Protein AF-A0A352NGZ1-F1 (afdb_monomer)

Mean predicted aligned error: 4.57 Å

Secondary structure (DSSP, 8-state):
-HHHHGGGG-S-------TTS-HHHHHHHHHHHHS-TTS--------TT-HHHHHHHHHHHHTTT-HHHHHHHHHT-

Foldseek 3Di:
DVVVVCVVVDPDDDDDDDPPPCPVVVVVCCCVPPNDPPDDDDDDDDDPPCPLVSQLVVLVVVCVPDVPSSVVSNVVD

Radius of gyration: 14.55 Å; Cα contacts (8 Å, |Δi|>4): 29; chains: 1; bounding box: 27×36×34 Å

Solvent-accessible surface area (backbone atoms only — not comparable to full-atom values): 5093 Å² total; per-residue (Å²): 111,74,82,61,60,52,50,83,80,40,101,74,75,88,87,86,76,69,89,87,72,46,63,71,58,55,51,50,52,41,55,71,72,74,46,61,89,86,58,87,84,84,88,84,85,76,64,88,90,38,65,69,62,38,50,55,49,52,25,53,61,44,37,77,82,36,53,71,61,16,53,55,51,57,75,72,111

pLDDT: mean 89.96, std 6.73, range [57.44, 97.94]

Sequence (77 aa):
MERLNSVKAYPLTLLEAPSGFGKTTALRHFFDSQVSKAAQVVWHTFPVEQPGASWKAFCGLIGLFDPDSAERLTAAG

Structure (mmCIF, N/CA/C/O backbone):
data_AF-A0A352NGZ1-F1
#
_entry.id   AF-A0A352NGZ1-F1
#
loop_
_atom_site.group_PDB
_atom_site.id
_atom_site.type_symbol
_atom_site.label_atom_id
_atom_site.label_alt_id
_atom_site.label_comp_id
_atom_site.label_asym_id
_atom_site.label_entity_id
_atom_site.label_seq_id
_atom_site.pdbx_PDB_ins_code
_atom_site.Cartn_x
_atom_site.Cartn_y
_atom_site.Cartn_z
_atom_site.occupancy
_atom_site.B_iso_or_equiv
_atom_site.auth_seq_id
_atom_site.auth_comp_id
_atom_site.auth_asym_id
_atom_site.auth_atom_id
_atom_site.pdbx_PDB_model_num
ATOM 1 N N . MET A 1 1 ? -11.389 12.169 12.192 1.00 57.44 1 MET A N 1
ATOM 2 C CA . MET A 1 1 ? -11.192 10.705 12.069 1.00 57.44 1 MET A CA 1
ATOM 3 C C . MET A 1 1 ? -12.249 10.020 11.213 1.00 57.44 1 MET A C 1
ATOM 5 O O . MET A 1 1 ? -11.869 9.120 10.481 1.00 57.44 1 MET A O 1
ATOM 9 N N . GLU A 1 2 ? -13.520 10.445 11.222 1.00 62.91 2 GLU A N 1
ATOM 10 C CA . GLU A 1 2 ? -14.586 9.818 10.407 1.00 62.91 2 GLU A CA 1
ATOM 11 C C . GLU A 1 2 ? -14.226 9.615 8.928 1.00 62.91 2 GLU A C 1
ATOM 13 O O . GLU A 1 2 ? -14.405 8.522 8.405 1.00 62.91 2 GLU A O 1
ATOM 18 N N . ARG A 1 3 ? -13.631 10.618 8.267 1.00 73.81 3 ARG A N 1
ATOM 19 C CA . ARG A 1 3 ? -13.243 10.512 6.847 1.00 73.81 3 ARG A CA 1
ATOM 20 C C . ARG A 1 3 ? -12.079 9.555 6.562 1.00 73.81 3 ARG A C 1
ATOM 22 O O . ARG A 1 3 ? -11.908 9.156 5.425 1.00 73.81 3 ARG A O 1
ATOM 29 N N . LEU A 1 4 ? -11.261 9.202 7.554 1.00 81.19 4 LEU A N 1
ATOM 30 C CA . LEU A 1 4 ? -10.184 8.213 7.380 1.00 81.19 4 LEU A CA 1
ATOM 31 C C . LEU A 1 4 ? -10.711 6.784 7.547 1.00 81.19 4 LEU A C 1
ATOM 33 O O . LEU A 1 4 ? -10.178 5.861 6.946 1.00 81.19 4 LEU A O 1
ATOM 37 N N . ASN A 1 5 ? -11.799 6.592 8.297 1.00 81.06 5 ASN A N 1
ATOM 38 C CA . ASN A 1 5 ? -12.411 5.272 8.445 1.00 81.06 5 ASN A CA 1
ATOM 39 C C . ASN A 1 5 ? -12.953 4.719 7.122 1.00 81.06 5 ASN A C 1
ATOM 41 O O . ASN A 1 5 ? -12.975 3.500 6.953 1.00 81.06 5 ASN A O 1
ATOM 45 N N . SER A 1 6 ? -13.312 5.581 6.165 1.00 84.31 6 SER A N 1
ATOM 46 C CA . SER A 1 6 ? -13.734 5.141 4.833 1.00 84.31 6 SER A CA 1
ATOM 47 C C . SER A 1 6 ? -12.617 4.468 4.038 1.00 84.31 6 SER A C 1
ATOM 49 O O . SER A 1 6 ? -12.935 3.718 3.126 1.00 84.31 6 SER A O 1
ATOM 51 N N . VAL A 1 7 ? -11.336 4.641 4.397 1.00 86.69 7 VAL A N 1
ATOM 52 C CA . VAL A 1 7 ? -10.211 3.931 3.752 1.00 86.69 7 VAL A CA 1
ATOM 53 C C . VAL A 1 7 ? -10.428 2.413 3.767 1.00 86.69 7 VAL A C 1
ATOM 55 O O . VAL A 1 7 ? -10.062 1.729 2.824 1.00 86.69 7 VAL A O 1
ATOM 58 N N . LYS A 1 8 ? -11.087 1.876 4.802 1.00 83.38 8 LYS A N 1
ATOM 59 C CA . LYS A 1 8 ? -11.383 0.437 4.919 1.00 83.38 8 LYS A CA 1
ATOM 60 C C . LYS A 1 8 ? -12.460 -0.051 3.944 1.00 83.38 8 LYS A C 1
ATOM 62 O O . LYS A 1 8 ? -12.591 -1.252 3.747 1.00 83.38 8 LYS A O 1
ATOM 67 N N . ALA A 1 9 ? -13.257 0.861 3.390 1.00 88.44 9 ALA A N 1
ATOM 68 C CA . ALA A 1 9 ? -14.366 0.551 2.493 1.00 88.44 9 ALA A CA 1
ATOM 69 C C . ALA A 1 9 ? -13.974 0.615 1.007 1.00 88.44 9 ALA A C 1
ATOM 71 O O . ALA A 1 9 ? -14.750 0.170 0.166 1.00 88.44 9 ALA A O 1
ATOM 72 N N . TYR A 1 10 ? -12.792 1.153 0.678 1.00 89.81 10 TYR A N 1
ATOM 73 C CA . TYR A 1 10 ? -12.350 1.347 -0.702 1.00 89.81 10 TYR A CA 1
ATOM 74 C C . TYR A 1 10 ? -10.966 0.725 -0.934 1.00 89.81 10 TYR A C 1
ATOM 76 O O . TYR A 1 10 ? -10.049 0.983 -0.156 1.00 89.81 10 TYR A O 1
ATOM 84 N N . PRO A 1 11 ? -10.769 -0.036 -2.027 1.00 88.81 11 PRO A N 1
ATOM 85 C CA . PRO A 1 11 ? -9.487 -0.683 -2.327 1.00 88.81 11 PRO A CA 1
ATOM 86 C C . PRO A 1 11 ? -8.368 0.313 -2.675 1.00 88.81 11 PRO A C 1
ATOM 88 O O . PRO A 1 11 ? -7.192 -0.011 -2.547 1.00 88.81 11 PRO A O 1
ATOM 91 N N . LEU A 1 12 ? -8.724 1.532 -3.092 1.00 91.31 12 LEU A N 1
ATOM 92 C CA . LEU A 1 12 ? -7.797 2.632 -3.336 1.00 91.31 12 LEU A CA 1
ATOM 93 C C . LEU A 1 12 ? -8.366 3.905 -2.714 1.00 91.31 12 LEU A C 1
ATOM 95 O O . LEU A 1 12 ? -9.497 4.290 -3.003 1.00 91.31 12 LEU A O 1
ATOM 99 N N . THR A 1 13 ? -7.568 4.575 -1.885 1.00 91.94 13 THR A N 1
ATOM 100 C CA . THR A 1 13 ? -7.901 5.899 -1.351 1.00 91.94 13 THR A CA 1
ATOM 101 C C . THR A 1 13 ? -6.755 6.861 -1.631 1.00 91.94 13 THR A C 1
ATOM 103 O O . THR A 1 13 ? -5.622 6.606 -1.228 1.00 91.94 13 THR A O 1
ATOM 106 N N . LEU A 1 14 ? -7.053 7.978 -2.294 1.00 91.31 14 LEU A N 1
ATOM 107 C CA . LEU A 1 14 ? -6.100 9.057 -2.541 1.00 91.31 14 LEU A CA 1
ATOM 108 C C . LEU A 1 14 ? -6.276 10.152 -1.479 1.00 91.31 14 LEU A C 1
ATOM 110 O O . LEU A 1 14 ? -7.379 10.659 -1.285 1.00 91.31 14 LEU A O 1
ATOM 114 N N . LEU A 1 15 ? -5.195 10.510 -0.781 1.00 89.81 15 LEU A N 1
ATOM 115 C CA . LEU A 1 15 ? -5.194 11.581 0.218 1.00 89.81 15 LEU A CA 1
ATOM 116 C C . LEU A 1 15 ? -4.317 12.741 -0.250 1.00 89.81 15 LEU A C 1
ATOM 118 O O . LEU A 1 15 ? -3.089 12.652 -0.231 1.00 89.81 15 LEU A O 1
ATOM 122 N N . GLU A 1 16 ? -4.952 13.859 -0.584 1.00 90.31 16 GLU A N 1
ATOM 123 C CA . GLU A 1 16 ? -4.277 15.072 -1.041 1.00 90.31 16 GLU A CA 1
ATOM 124 C C . GLU A 1 16 ? -4.395 16.192 -0.006 1.00 90.31 16 GLU A C 1
ATOM 126 O O . GLU A 1 16 ? -5.446 16.424 0.587 1.00 90.31 16 GLU A O 1
ATOM 131 N N . ALA A 1 17 ? -3.286 16.887 0.228 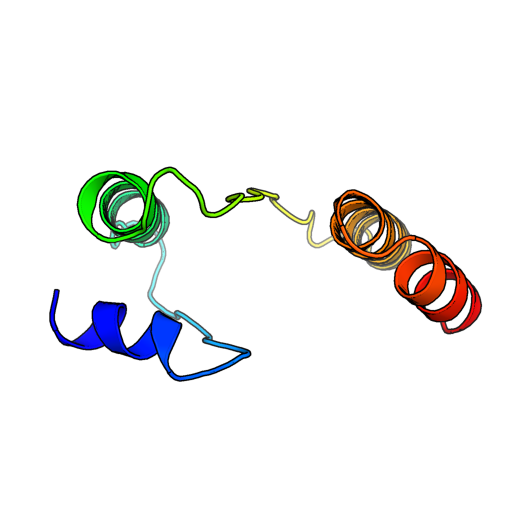1.00 89.19 17 ALA A N 1
ATOM 132 C CA . ALA A 1 17 ? -3.227 18.124 1.004 1.00 89.19 17 ALA A CA 1
ATOM 133 C C . ALA A 1 17 ? -1.884 18.817 0.726 1.00 89.19 17 ALA A C 1
ATOM 135 O O . ALA A 1 17 ? -0.926 18.133 0.342 1.00 89.19 17 ALA A O 1
ATOM 136 N N . PRO A 1 18 ? -1.737 20.121 1.005 1.00 89.62 18 PRO A N 1
ATOM 137 C CA . PRO A 1 18 ? -0.450 20.804 0.902 1.00 89.62 18 PRO A CA 1
ATOM 138 C C . PRO A 1 18 ? 0.621 20.205 1.830 1.00 89.62 18 PRO A C 1
ATOM 140 O O . PRO A 1 18 ? 0.327 19.461 2.777 1.00 89.62 18 PRO A O 1
ATOM 143 N N . SER A 1 19 ? 1.894 20.500 1.554 1.00 86.81 19 SER A N 1
ATOM 144 C CA . SER A 1 19 ? 2.995 20.106 2.444 1.00 86.81 19 SER A CA 1
ATOM 145 C C . SER A 1 19 ? 2.813 20.718 3.842 1.00 86.81 19 SER A C 1
ATOM 147 O O . SER A 1 19 ? 2.259 21.803 3.979 1.00 86.81 19 SER A O 1
ATOM 149 N N . GLY A 1 20 ? 3.220 20.000 4.891 1.00 88.94 20 GLY A N 1
ATOM 150 C CA . GLY A 1 20 ? 3.097 20.462 6.283 1.00 88.94 20 GLY A CA 1
ATOM 151 C C . GLY A 1 20 ? 1.741 20.221 6.966 1.00 88.94 20 GLY A C 1
ATOM 152 O O . GLY A 1 20 ? 1.671 20.286 8.186 1.00 88.94 20 GLY A O 1
ATOM 153 N N . PHE A 1 21 ? 0.688 19.819 6.246 1.00 87.69 21 PHE A N 1
ATOM 154 C CA . PHE A 1 21 ? -0.646 19.543 6.825 1.00 87.69 21 PHE A CA 1
ATOM 155 C C . PHE A 1 21 ? -0.751 18.226 7.627 1.00 87.69 21 PHE A C 1
ATOM 157 O O . PHE A 1 21 ? -1.842 17.773 7.956 1.00 87.69 21 PHE A O 1
ATOM 164 N N . GLY A 1 22 ? 0.372 17.561 7.913 1.00 89.69 22 GLY A N 1
ATOM 165 C CA . GLY A 1 22 ? 0.389 16.374 8.774 1.00 89.69 22 GLY A CA 1
ATOM 166 C C . GLY A 1 22 ? -0.202 15.092 8.171 1.00 89.69 22 GLY A C 1
ATOM 167 O O . GLY A 1 22 ? -0.495 14.172 8.925 1.00 89.69 22 GLY A O 1
ATOM 168 N N . LYS A 1 23 ? -0.350 14.978 6.840 1.00 91.06 23 LYS A N 1
ATOM 169 C CA . LYS A 1 23 ?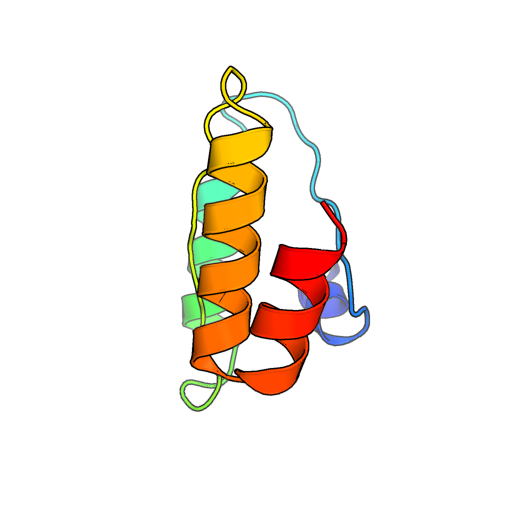 -0.902 13.781 6.158 1.00 91.06 23 LYS A CA 1
ATOM 170 C C . LYS A 1 23 ? -0.260 12.469 6.620 1.00 91.06 23 LYS A C 1
ATOM 172 O O . LYS A 1 23 ? -0.950 11.549 7.046 1.00 91.06 23 LYS A O 1
ATOM 177 N N . THR A 1 24 ? 1.070 12.410 6.569 1.00 90.75 24 THR A N 1
ATOM 178 C CA . THR A 1 24 ? 1.870 11.250 6.987 1.00 90.75 24 THR A CA 1
ATOM 179 C C . THR A 1 24 ? 1.613 10.908 8.452 1.00 90.75 24 THR A C 1
ATOM 181 O O . THR A 1 24 ? 1.433 9.744 8.796 1.00 90.75 24 THR A O 1
ATOM 184 N N . THR A 1 25 ? 1.546 11.928 9.311 1.00 92.19 25 THR A N 1
ATOM 185 C CA . THR A 1 25 ? 1.286 11.779 10.746 1.00 92.19 25 THR A CA 1
ATOM 186 C C . THR A 1 25 ? -0.120 11.242 11.006 1.00 92.19 25 THR A C 1
ATOM 188 O O . THR A 1 25 ? -0.281 10.303 11.781 1.00 92.19 25 THR A O 1
ATOM 191 N N . ALA A 1 26 ? -1.130 11.787 10.323 1.00 90.44 26 ALA A N 1
ATOM 192 C CA . ALA A 1 26 ? -2.515 11.347 10.442 1.00 90.44 26 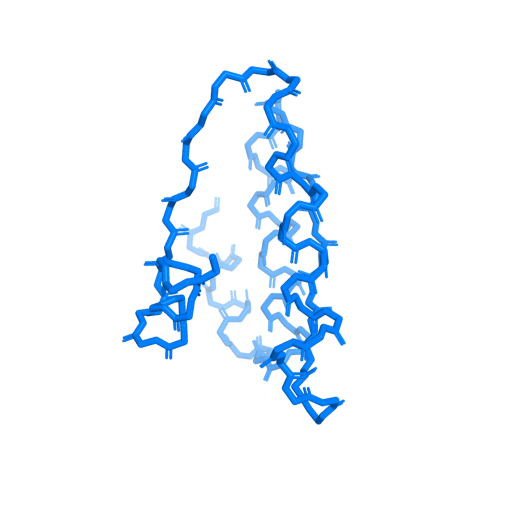ALA A CA 1
ATOM 193 C C . ALA A 1 26 ? -2.702 9.898 9.965 1.00 90.44 26 ALA A C 1
ATOM 195 O O . ALA A 1 26 ? -3.395 9.128 10.629 1.00 90.44 26 ALA A O 1
ATOM 196 N N . LEU A 1 27 ? -2.056 9.512 8.857 1.00 91.56 27 LEU A N 1
ATOM 197 C CA . LEU A 1 27 ? -2.091 8.139 8.349 1.00 91.56 27 LEU A CA 1
ATOM 198 C C . LEU A 1 27 ? -1.407 7.156 9.301 1.00 91.56 27 LEU A C 1
ATOM 200 O O . LEU A 1 27 ? -1.999 6.127 9.608 1.00 91.56 27 LEU A O 1
ATOM 204 N N . ARG A 1 28 ? -0.216 7.479 9.825 1.00 91.50 28 ARG A N 1
ATOM 205 C CA . ARG A 1 28 ? 0.452 6.634 10.835 1.00 91.50 28 ARG A CA 1
ATOM 206 C C . ARG A 1 28 ? -0.444 6.405 12.046 1.00 91.50 28 ARG A C 1
ATOM 208 O O . ARG A 1 28 ? -0.736 5.267 12.384 1.00 91.50 28 ARG A O 1
ATOM 215 N N . HIS A 1 29 ? -0.976 7.483 12.618 1.00 91.50 29 HIS A N 1
ATOM 216 C CA . HIS A 1 29 ? -1.868 7.381 13.767 1.00 91.50 29 HIS A CA 1
ATOM 217 C C . HIS A 1 29 ? -3.142 6.568 13.467 1.00 91.50 29 HIS A C 1
ATOM 219 O O . HIS A 1 29 ? -3.620 5.829 14.328 1.00 91.50 29 HIS A O 1
ATOM 225 N N . PHE A 1 30 ? -3.695 6.672 12.255 1.00 91.06 30 PHE A N 1
ATOM 226 C CA . PHE A 1 30 ? -4.828 5.851 11.826 1.00 91.06 30 PHE A CA 1
ATOM 227 C C . PHE A 1 30 ? -4.475 4.358 11.776 1.00 91.06 30 PHE A C 1
ATOM 229 O O . PHE A 1 30 ? -5.213 3.553 12.344 1.00 91.06 30 PHE A O 1
ATOM 236 N N . PHE A 1 31 ? -3.355 3.987 11.151 1.00 90.69 31 PHE A N 1
ATOM 237 C CA . PHE A 1 31 ? -2.916 2.591 11.098 1.00 90.69 31 PHE A CA 1
ATOM 238 C C . PHE A 1 31 ? -2.593 2.034 12.493 1.00 90.69 31 PHE A C 1
ATOM 240 O O . PHE A 1 31 ? -2.958 0.899 12.782 1.00 90.69 31 PHE A O 1
ATOM 247 N N . ASP A 1 32 ? -2.019 2.847 13.383 1.00 89.31 32 ASP A N 1
ATOM 248 C CA . ASP A 1 32 ? -1.663 2.42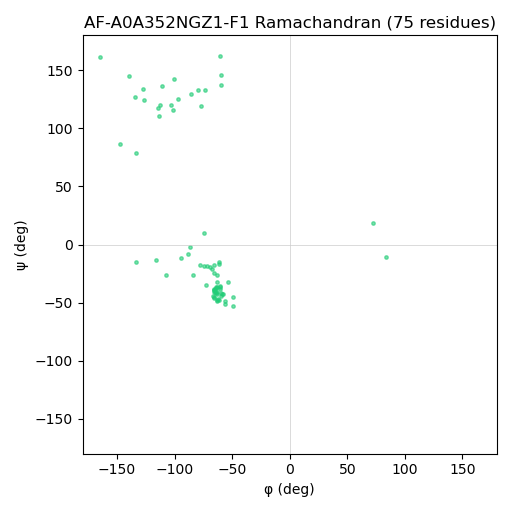3 14.743 1.00 89.31 32 ASP A CA 1
ATOM 249 C C . ASP A 1 32 ? -2.879 2.250 15.672 1.00 89.31 32 ASP A C 1
ATOM 251 O O . ASP A 1 32 ? -2.873 1.386 16.550 1.00 89.31 32 ASP A O 1
ATOM 255 N N . SER A 1 33 ? -3.913 3.089 15.521 1.00 88.69 33 SER A N 1
ATOM 256 C CA . SER A 1 33 ? -5.038 3.153 16.474 1.00 88.69 33 SER A CA 1
ATOM 257 C C . SER A 1 33 ? -6.352 2.563 15.966 1.00 88.69 33 SER A C 1
ATOM 259 O O . SER A 1 33 ? -7.181 2.154 16.777 1.00 88.69 33 SER A O 1
ATOM 261 N N . GLN A 1 34 ? -6.577 2.544 14.649 1.00 85.50 34 GLN A N 1
ATOM 262 C CA . GLN A 1 34 ? -7.873 2.188 14.058 1.00 85.50 34 GLN A CA 1
ATOM 263 C C . GLN A 1 34 ? -7.825 0.917 13.211 1.00 85.50 34 GLN A C 1
ATOM 265 O O . GLN A 1 34 ? -8.887 0.406 12.845 1.00 85.50 34 GLN A O 1
ATOM 270 N N . VAL A 1 35 ? -6.646 0.408 12.856 1.00 87.31 35 VAL A N 1
ATOM 271 C CA . VAL A 1 35 ? -6.505 -0.821 12.067 1.00 87.31 35 VAL A CA 1
ATOM 272 C C . VAL A 1 35 ? -6.170 -1.990 12.992 1.00 87.31 35 VAL A C 1
ATOM 274 O O . VAL A 1 35 ? -5.478 -1.841 13.995 1.00 87.31 35 VAL A O 1
ATOM 277 N N . SER A 1 36 ? -6.731 -3.163 12.688 1.00 87.31 36 SER A N 1
ATOM 278 C CA . SER A 1 36 ? -6.457 -4.377 13.457 1.00 87.31 36 SER A CA 1
ATOM 279 C C . SER A 1 36 ? -4.966 -4.695 13.424 1.00 87.31 36 SER A C 1
ATOM 281 O O . SER A 1 36 ? -4.363 -4.685 12.355 1.00 87.31 36 SER A O 1
ATOM 283 N N . LYS A 1 37 ? -4.393 -5.081 14.569 1.00 85.56 37 LYS A N 1
ATOM 284 C CA . LYS A 1 37 ? -2.997 -5.546 14.655 1.00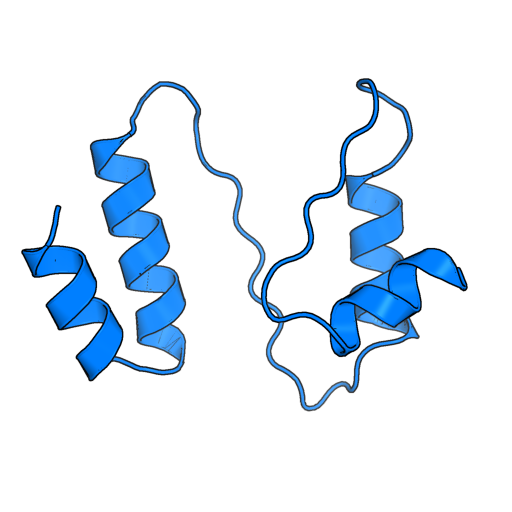 85.56 37 LYS A CA 1
ATOM 285 C C . LYS A 1 37 ? -2.721 -6.806 13.828 1.00 85.56 37 LYS A C 1
ATOM 287 O O . LYS A 1 37 ? -1.565 -7.125 13.591 1.00 85.56 37 LYS A O 1
ATOM 292 N N . ALA A 1 38 ? -3.766 -7.525 13.416 1.00 87.81 38 ALA A N 1
ATOM 293 C CA . ALA A 1 38 ? -3.644 -8.666 12.515 1.00 87.81 38 ALA A CA 1
ATOM 294 C C . ALA A 1 38 ? -3.457 -8.256 11.043 1.00 87.81 38 ALA A C 1
ATOM 296 O O . ALA A 1 38 ? -3.052 -9.086 10.235 1.00 87.81 38 ALA A O 1
ATOM 297 N N . ALA A 1 39 ? -3.766 -7.008 10.673 1.00 89.00 39 ALA A N 1
ATOM 298 C CA . ALA A 1 39 ? -3.553 -6.526 9.315 1.00 89.00 39 ALA A CA 1
ATOM 299 C C . ALA A 1 39 ? -2.081 -6.151 9.111 1.00 89.00 39 ALA A C 1
ATOM 301 O O . ALA A 1 39 ? -1.489 -5.430 9.915 1.00 89.00 39 ALA A O 1
ATOM 302 N N . GLN A 1 40 ? -1.503 -6.600 8.001 1.00 89.62 40 GLN A N 1
ATOM 303 C CA . GLN A 1 40 ? -0.162 -6.200 7.603 1.00 89.62 40 GLN A CA 1
ATOM 304 C C . GLN A 1 40 ? -0.200 -4.792 6.999 1.00 89.62 40 GLN A C 1
ATOM 306 O O . GLN A 1 40 ? -0.855 -4.557 5.985 1.00 89.62 40 GLN A O 1
ATOM 311 N N . VAL A 1 41 ? 0.522 -3.854 7.613 1.00 90.88 41 VAL A N 1
ATOM 312 C CA . VAL A 1 41 ? 0.680 -2.490 7.096 1.00 90.88 41 VAL A CA 1
ATOM 313 C C . VAL A 1 41 ? 2.043 -2.375 6.426 1.00 90.88 41 VAL A C 1
ATOM 315 O O . VAL A 1 41 ? 3.078 -2.480 7.082 1.00 90.88 41 VAL A O 1
ATOM 318 N N . VAL A 1 42 ? 2.044 -2.143 5.115 1.00 92.19 42 VAL A N 1
ATOM 319 C CA . VAL A 1 42 ? 3.261 -1.934 4.324 1.00 92.19 42 VAL A CA 1
ATOM 320 C C . VAL A 1 42 ? 3.408 -0.443 4.034 1.00 92.19 42 VAL A C 1
ATOM 322 O O . VAL A 1 42 ? 2.530 0.166 3.427 1.00 92.19 42 VAL A O 1
ATOM 325 N N . TRP A 1 43 ? 4.515 0.157 4.480 1.00 92.75 43 TRP A N 1
ATOM 326 C CA . TRP A 1 43 ? 4.787 1.585 4.312 1.00 92.75 43 TRP A CA 1
ATOM 327 C C . TRP A 1 43 ? 5.970 1.801 3.370 1.00 92.75 43 TRP A C 1
ATOM 329 O O . TRP A 1 43 ? 7.084 1.372 3.666 1.00 92.75 43 TRP A O 1
ATOM 339 N N . HIS A 1 44 ? 5.751 2.500 2.256 1.00 93.19 44 HIS A N 1
ATOM 340 C CA . HIS A 1 44 ? 6.790 2.766 1.264 1.00 93.19 44 HIS A CA 1
ATOM 341 C C . HIS A 1 44 ? 6.697 4.195 0.722 1.00 93.19 44 HIS A C 1
ATOM 343 O O . HIS A 1 44 ? 5.604 4.734 0.555 1.00 93.19 44 HIS A O 1
ATOM 349 N N . THR A 1 45 ? 7.851 4.797 0.434 1.00 92.25 45 THR A N 1
ATOM 350 C CA . THR A 1 45 ? 7.956 6.121 -0.190 1.00 92.25 45 THR A CA 1
ATOM 351 C C . THR A 1 45 ? 8.582 5.955 -1.566 1.00 92.25 45 THR A C 1
ATOM 353 O O . THR A 1 45 ? 9.734 5.543 -1.663 1.00 92.25 45 THR A O 1
ATOM 356 N N . PHE A 1 46 ? 7.843 6.302 -2.619 1.00 91.19 46 PHE A N 1
ATOM 357 C CA . PHE A 1 46 ? 8.340 6.223 -3.990 1.00 91.19 46 PHE A CA 1
ATOM 358 C C . PHE A 1 46 ? 9.115 7.494 -4.378 1.00 91.19 46 PHE A C 1
ATOM 360 O O . PHE A 1 46 ? 8.594 8.598 -4.190 1.00 91.19 46 PHE A O 1
ATOM 367 N N . PRO A 1 47 ? 10.341 7.374 -4.916 1.00 84.62 47 PRO A N 1
ATOM 368 C CA . PRO A 1 47 ? 11.076 8.510 -5.458 1.00 84.62 47 PRO A CA 1
ATOM 369 C C . PRO A 1 47 ? 10.481 8.952 -6.802 1.00 84.62 47 PRO A C 1
ATOM 371 O O . PRO A 1 47 ? 10.261 8.140 -7.697 1.00 84.62 47 PRO A O 1
ATOM 374 N N . VAL A 1 48 ? 10.267 10.260 -6.967 1.00 79.94 48 VAL A N 1
ATOM 375 C CA . VAL A 1 48 ? 9.601 10.837 -8.154 1.00 79.94 48 VAL A CA 1
ATOM 376 C C . VAL A 1 48 ? 10.392 10.601 -9.446 1.00 79.94 48 VAL A C 1
ATOM 378 O O . VAL A 1 48 ? 9.807 10.422 -10.508 1.00 79.94 48 VAL A O 1
ATOM 381 N N . GLU A 1 49 ? 11.721 10.565 -9.369 1.00 87.06 49 GLU A N 1
ATOM 382 C CA . GLU A 1 49 ? 12.582 10.602 -10.559 1.00 87.06 49 GLU A CA 1
ATOM 383 C C . GLU A 1 49 ? 12.857 9.235 -11.199 1.00 87.06 49 GLU A C 1
ATOM 385 O O . GLU A 1 49 ? 13.529 9.161 -12.225 1.00 87.06 49 GLU A O 1
ATOM 390 N N . GLN A 1 50 ? 12.355 8.136 -10.628 1.00 88.88 50 GLN A N 1
ATOM 391 C CA . GLN A 1 50 ? 12.657 6.789 -11.127 1.00 88.88 50 GLN A CA 1
ATOM 392 C C . GLN A 1 50 ? 11.393 5.924 -11.253 1.00 88.88 50 GLN A C 1
ATOM 394 O O . GLN A 1 50 ? 11.153 5.058 -10.405 1.00 88.88 50 GLN A O 1
ATOM 399 N N . PRO A 1 51 ? 10.588 6.106 -12.320 1.00 89.00 51 PRO A N 1
ATOM 400 C CA . PRO A 1 51 ? 9.349 5.353 -12.520 1.00 89.00 51 PRO A CA 1
ATOM 401 C C . PRO A 1 51 ? 9.563 3.837 -12.599 1.00 89.00 51 PRO A C 1
ATOM 403 O O . PRO A 1 51 ? 8.860 3.094 -11.924 1.00 89.00 51 PRO A O 1
ATOM 406 N N . GLY A 1 52 ? 10.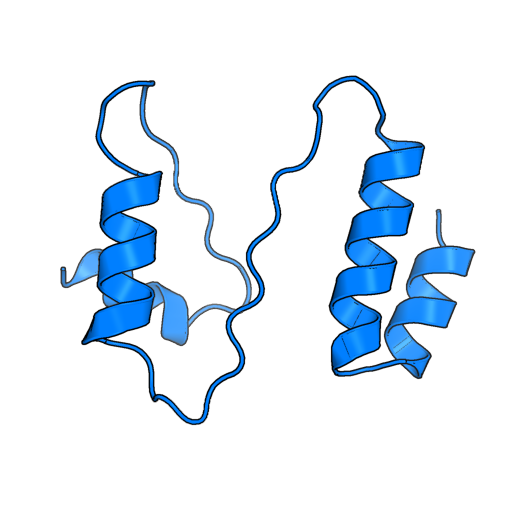575 3.369 -13.341 1.00 91.00 52 GLY A N 1
ATOM 407 C CA . GLY A 1 52 ? 10.865 1.932 -13.461 1.00 91.00 52 GLY A CA 1
ATOM 408 C C . GLY A 1 52 ? 11.310 1.297 -12.138 1.00 91.00 52 GLY A C 1
ATOM 409 O O . GLY A 1 52 ? 10.853 0.215 -11.775 1.00 91.00 52 GLY A O 1
ATOM 410 N N . ALA A 1 53 ? 12.145 1.998 -11.361 1.00 91.25 53 ALA A N 1
ATOM 411 C CA . ALA A 1 53 ? 12.533 1.541 -10.026 1.00 91.25 53 ALA A CA 1
ATOM 412 C C . ALA A 1 53 ? 11.333 1.534 -9.065 1.00 91.25 53 ALA A C 1
ATOM 414 O O . ALA A 1 53 ? 11.176 0.592 -8.289 1.00 91.25 53 ALA A O 1
ATOM 415 N N . SER A 1 54 ? 10.461 2.543 -9.158 1.00 94.12 54 SER A N 1
ATOM 416 C CA . SER A 1 54 ? 9.227 2.630 -8.373 1.00 94.12 54 SER A CA 1
ATOM 417 C C . SER A 1 54 ? 8.241 1.518 -8.723 1.00 94.12 54 SER A C 1
ATOM 419 O O . SER A 1 54 ? 7.662 0.924 -7.819 1.00 94.12 54 SER A O 1
ATOM 421 N N . TRP A 1 55 ? 8.094 1.171 -10.005 1.00 94.44 55 TRP A N 1
ATOM 422 C CA . TRP A 1 55 ? 7.252 0.052 -10.434 1.00 94.44 55 TRP A CA 1
ATOM 423 C C . TRP A 1 55 ? 7.764 -1.280 -9.890 1.00 94.44 55 TRP A C 1
ATOM 425 O O . TRP A 1 55 ? 7.012 -2.032 -9.271 1.00 94.44 55 TRP A O 1
ATOM 435 N N . LYS A 1 56 ? 9.070 -1.538 -10.028 1.00 94.19 56 LYS A N 1
ATOM 436 C CA . LYS A 1 56 ? 9.695 -2.746 -9.478 1.00 94.19 56 LYS A CA 1
ATOM 437 C C . LYS A 1 56 ? 9.536 -2.828 -7.959 1.00 94.19 56 LYS A C 1
ATOM 439 O O . LYS A 1 56 ? 9.236 -3.898 -7.430 1.00 94.19 56 LYS A O 1
ATOM 444 N N . ALA A 1 57 ? 9.712 -1.707 -7.258 1.00 95.12 57 ALA A N 1
ATOM 445 C CA . ALA A 1 57 ? 9.479 -1.638 -5.822 1.00 95.12 57 ALA A CA 1
ATOM 446 C C . ALA A 1 57 ? 8.015 -1.956 -5.487 1.00 95.12 57 ALA A C 1
ATOM 448 O O . ALA A 1 57 ? 7.775 -2.816 -4.648 1.00 95.12 57 ALA A O 1
ATOM 449 N N . PHE A 1 58 ? 7.051 -1.342 -6.184 1.00 95.31 58 PHE A N 1
ATOM 450 C CA . PHE A 1 58 ? 5.620 -1.597 -6.006 1.00 95.31 58 PHE A CA 1
ATOM 451 C C . PHE A 1 58 ? 5.268 -3.078 -6.194 1.00 95.31 58 PHE A C 1
ATOM 453 O O . PHE A 1 58 ? 4.643 -3.662 -5.311 1.00 95.31 58 PHE A O 1
ATOM 460 N N . CYS A 1 59 ? 5.738 -3.710 -7.275 1.00 96.69 59 CYS A N 1
ATOM 461 C CA . CYS A 1 59 ? 5.535 -5.142 -7.510 1.00 96.69 59 CYS A CA 1
ATOM 462 C C . CYS A 1 59 ? 6.107 -5.985 -6.359 1.00 96.69 59 CYS A C 1
ATOM 464 O O . CYS A 1 59 ? 5.443 -6.892 -5.863 1.00 96.69 59 CYS A O 1
ATOM 466 N N . GLY A 1 60 ? 7.300 -5.636 -5.865 1.00 96.25 60 GLY A N 1
ATOM 467 C CA . GLY A 1 60 ? 7.903 -6.288 -4.701 1.00 96.25 60 GLY A CA 1
ATOM 468 C C . GLY A 1 60 ? 7.070 -6.168 -3.418 1.00 96.25 60 GLY A C 1
ATOM 469 O O . GLY A 1 60 ? 7.013 -7.124 -2.649 1.00 96.25 60 GLY A O 1
ATOM 470 N N . LEU A 1 61 ? 6.385 -5.038 -3.192 1.00 96.75 61 LEU A N 1
ATOM 471 C CA . LEU A 1 61 ? 5.486 -4.871 -2.039 1.00 96.75 61 LEU A CA 1
ATOM 472 C C . LEU A 1 61 ? 4.269 -5.799 -2.124 1.00 96.75 61 LEU A C 1
ATOM 474 O O . LEU A 1 61 ? 3.859 -6.341 -1.101 1.00 96.75 61 LEU A O 1
ATOM 478 N N . ILE A 1 62 ? 3.713 -5.998 -3.324 1.00 96.19 62 ILE A N 1
ATOM 479 C CA . ILE A 1 62 ? 2.617 -6.954 -3.551 1.00 96.19 62 ILE A CA 1
ATOM 480 C C . ILE A 1 62 ? 3.092 -8.385 -3.283 1.00 96.19 62 ILE A C 1
ATOM 482 O O . ILE A 1 62 ? 2.395 -9.156 -2.628 1.00 96.19 62 ILE A O 1
ATOM 486 N N . GLY A 1 63 ? 4.325 -8.710 -3.682 1.00 96.75 63 GLY A N 1
ATOM 487 C CA . GLY A 1 63 ? 4.917 -10.037 -3.487 1.00 96.75 63 GLY A CA 1
ATOM 488 C C . GLY A 1 63 ? 5.056 -10.464 -2.024 1.00 96.75 63 GLY A C 1
ATOM 489 O O . GLY A 1 63 ? 5.225 -11.650 -1.754 1.00 96.75 63 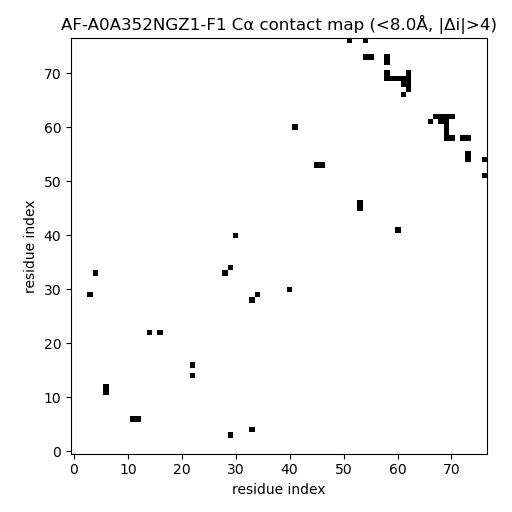GLY A O 1
ATOM 490 N N . LEU A 1 64 ? 4.938 -9.532 -1.070 1.00 95.06 64 LEU A N 1
ATOM 491 C CA . LEU A 1 64 ? 4.897 -9.852 0.360 1.00 95.06 6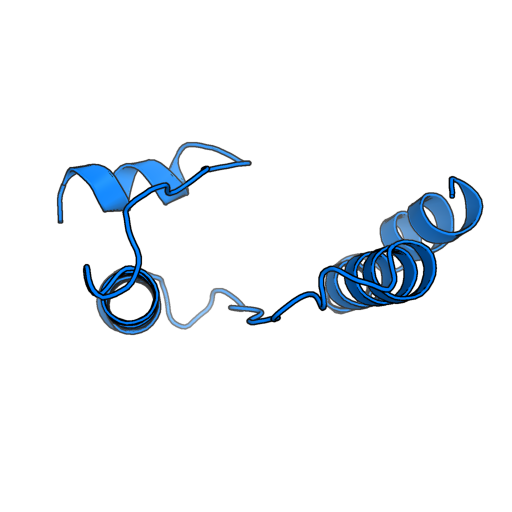4 LEU A CA 1
ATOM 492 C C . LEU A 1 64 ? 3.649 -10.655 0.759 1.00 95.06 64 LEU A C 1
ATOM 494 O O . LEU A 1 64 ? 3.687 -11.332 1.785 1.00 95.06 64 LEU A O 1
ATOM 498 N N . PHE A 1 65 ? 2.559 -10.562 -0.007 1.00 93.69 65 PHE A N 1
ATOM 499 C CA . PHE A 1 65 ? 1.295 -11.246 0.285 1.00 93.69 65 PHE A CA 1
ATOM 500 C C . PHE A 1 65 ? 0.669 -11.958 -0.926 1.00 93.69 65 PHE A C 1
ATOM 502 O O . PHE A 1 65 ? -0.204 -12.800 -0.731 1.00 93.69 65 PHE A O 1
ATOM 509 N N . ASP A 1 66 ? 1.111 -11.660 -2.151 1.00 96.44 66 ASP A N 1
ATOM 510 C CA . ASP A 1 66 ? 0.666 -12.313 -3.386 1.00 96.44 66 ASP A CA 1
ATOM 511 C C . ASP A 1 66 ? 1.819 -12.384 -4.418 1.00 96.44 66 ASP A C 1
ATOM 513 O O . ASP A 1 66 ? 1.983 -11.480 -5.249 1.00 96.44 66 ASP A O 1
ATOM 517 N N . PRO A 1 67 ? 2.666 -13.433 -4.348 1.00 97.00 67 PRO A N 1
ATOM 518 C CA . PRO A 1 67 ? 3.800 -13.613 -5.258 1.00 97.00 67 PRO A CA 1
ATOM 519 C C . PRO A 1 67 ? 3.397 -13.736 -6.732 1.00 97.00 67 PRO A C 1
ATOM 521 O O . PRO A 1 67 ? 4.066 -13.165 -7.594 1.00 97.00 67 PRO A O 1
ATOM 524 N N . ASP A 1 68 ? 2.290 -14.423 -7.020 1.00 97.94 68 ASP A N 1
ATOM 525 C CA . ASP A 1 68 ? 1.829 -14.667 -8.389 1.00 97.94 68 ASP A CA 1
ATOM 526 C C . ASP A 1 68 ? 1.396 -13.352 -9.055 1.00 97.94 68 ASP A C 1
ATOM 528 O O . ASP A 1 68 ? 1.771 -13.056 -10.196 1.00 97.94 68 ASP A O 1
ATOM 532 N N . SER A 1 69 ? 0.642 -12.511 -8.337 1.00 97.06 69 SER A N 1
ATOM 533 C CA . SER A 1 69 ? 0.287 -11.176 -8.835 1.00 97.06 69 SER A CA 1
ATOM 534 C C . SER A 1 69 ? 1.512 -10.280 -9.002 1.00 97.06 69 SER A C 1
ATOM 536 O O . SER A 1 69 ? 1.580 -9.523 -9.971 1.00 97.06 69 SER A O 1
ATOM 538 N N . ALA A 1 70 ? 2.496 -10.368 -8.104 1.00 97.38 70 ALA A N 1
ATOM 539 C CA . ALA A 1 70 ? 3.731 -9.593 -8.204 1.00 97.38 70 ALA A CA 1
ATOM 540 C C . ALA A 1 70 ? 4.552 -9.940 -9.455 1.00 97.38 70 ALA A C 1
ATOM 542 O O . ALA A 1 70 ? 5.044 -9.033 -10.134 1.00 97.38 70 ALA A O 1
ATOM 543 N N . GLU A 1 71 ? 4.671 -11.226 -9.793 1.00 97.50 71 GLU A N 1
ATOM 544 C CA . GLU A 1 71 ? 5.348 -11.673 -11.015 1.00 97.50 71 GLU A CA 1
ATOM 545 C C . GLU A 1 71 ? 4.632 -11.141 -12.262 1.00 97.50 71 GLU A C 1
ATOM 547 O O . GLU A 1 71 ? 5.255 -10.542 -13.144 1.00 97.50 71 GLU A O 1
ATOM 552 N N . ARG A 1 72 ? 3.301 -11.265 -12.298 1.00 97.75 72 ARG A N 1
ATOM 553 C CA . ARG A 1 72 ? 2.482 -10.771 -13.414 1.00 97.75 72 ARG A CA 1
ATOM 554 C C . ARG A 1 72 ? 2.568 -9.254 -13.579 1.00 97.75 72 ARG A C 1
ATOM 556 O O . ARG A 1 72 ? 2.655 -8.782 -14.709 1.00 97.75 72 ARG A O 1
ATOM 563 N N . LEU A 1 73 ? 2.561 -8.494 -12.482 1.00 96.50 73 LEU A N 1
ATOM 564 C CA . LEU A 1 73 ? 2.737 -7.037 -12.512 1.00 96.50 73 LEU A CA 1
ATOM 565 C C . LEU A 1 73 ? 4.140 -6.647 -12.992 1.00 96.50 73 LEU A C 1
ATOM 567 O O . LEU A 1 73 ? 4.276 -5.715 -13.781 1.00 96.50 73 LEU A O 1
ATOM 571 N N . THR A 1 74 ? 5.167 -7.392 -12.576 1.00 95.56 74 THR A N 1
ATOM 572 C CA . THR A 1 74 ? 6.550 -7.167 -13.024 1.00 95.56 74 THR A CA 1
ATOM 573 C C . THR A 1 74 ? 6.700 -7.414 -14.523 1.00 95.56 74 THR A C 1
ATOM 575 O O . THR A 1 74 ? 7.441 -6.698 -15.178 1.00 95.56 74 THR A O 1
ATOM 578 N N . ALA A 1 75 ? 5.995 -8.397 -15.088 1.00 95.19 75 ALA A N 1
ATOM 579 C CA . ALA A 1 75 ? 6.017 -8.653 -16.529 1.00 95.19 75 ALA A CA 1
ATOM 580 C C . ALA A 1 75 ? 5.213 -7.625 -17.355 1.00 95.19 75 ALA A C 1
ATOM 582 O O . ALA A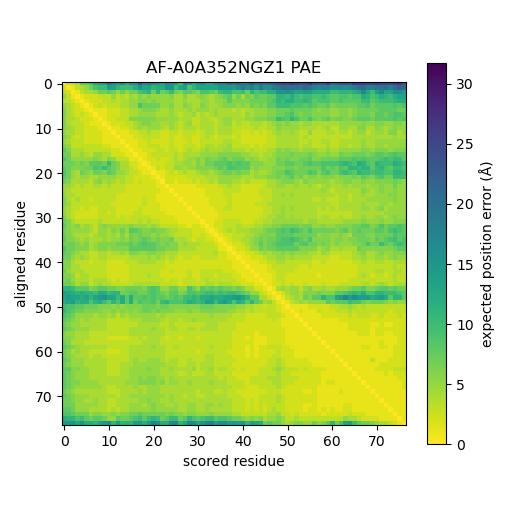 1 75 ? 5.394 -7.541 -18.569 1.00 95.19 75 ALA A O 1
ATOM 583 N N . ALA A 1 76 ? 4.305 -6.875 -16.722 1.00 92.88 76 ALA A N 1
ATOM 584 C CA . ALA A 1 76 ? 3.398 -5.940 -17.389 1.00 92.88 76 ALA A CA 1
ATOM 585 C C . ALA A 1 76 ? 3.962 -4.517 -17.578 1.00 92.88 76 ALA A C 1
ATOM 587 O O . ALA A 1 76 ? 3.318 -3.710 -18.253 1.00 92.88 76 ALA A O 1
ATOM 588 N N . GLY A 1 77 ? 5.121 -4.194 -16.999 1.00 82.00 77 GLY A N 1
ATOM 589 C CA . GLY A 1 77 ? 5.765 -2.875 -17.087 1.00 82.00 77 GLY A CA 1
ATOM 590 C C . GLY A 1 77 ? 7.278 -2.975 -17.068 1.00 82.00 77 GLY A C 1
ATOM 591 O O . GLY A 1 77 ? 7.919 -2.050 -17.611 1.00 82.00 77 GLY A O 1
#